Protein AF-A0A1E4TKB8-F1 (afdb_monomer_lite)

Organism: NCBI:txid767744

Radius of gyration: 16.71 Å; chains: 1; bounding box: 32×31×46 Å

Structure (mmCIF, N/CA/C/O backbone):
data_AF-A0A1E4TKB8-F1
#
_entry.id   AF-A0A1E4TKB8-F1
#
loop_
_atom_site.group_PDB
_atom_site.id
_atom_site.type_symbol
_atom_site.label_atom_id
_atom_site.label_alt_id
_atom_site.label_comp_id
_atom_site.label_asym_id
_atom_site.label_entity_id
_atom_site.label_seq_id
_atom_site.pdbx_PDB_ins_code
_atom_site.Cartn_x
_atom_site.Cartn_y
_atom_site.Cartn_z
_atom_site.occupancy
_atom_site.B_iso_or_equiv
_atom_site.auth_seq_id
_atom_site.auth_comp_id
_atom_site.auth_asym_id
_atom_site.auth_atom_id
_atom_site.pdbx_PDB_model_num
ATOM 1 N N . MET A 1 1 ? 10.568 -6.940 17.634 1.00 54.66 1 MET A N 1
ATOM 2 C CA . MET A 1 1 ? 9.381 -6.962 16.760 1.00 54.66 1 MET A CA 1
ATOM 3 C C . MET A 1 1 ? 9.748 -7.834 15.580 1.00 54.66 1 MET A C 1
ATOM 5 O O . MET A 1 1 ? 10.690 -7.488 14.880 1.00 54.66 1 MET A O 1
ATOM 9 N N . ALA A 1 2 ? 9.143 -9.013 15.462 1.00 55.66 2 ALA A N 1
ATOM 10 C CA . ALA A 1 2 ? 9.504 -9.982 14.434 1.00 55.66 2 ALA A CA 1
ATOM 11 C C . ALA A 1 2 ? 8.247 -10.379 13.660 1.00 55.66 2 ALA A C 1
ATOM 13 O O . ALA A 1 2 ? 7.236 -10.750 14.254 1.00 55.66 2 ALA A O 1
ATOM 14 N N . PHE A 1 3 ? 8.309 -10.285 12.335 1.00 60.66 3 PHE A N 1
ATOM 15 C CA . PHE A 1 3 ? 7.292 -10.858 11.465 1.00 60.66 3 PHE A CA 1
ATOM 16 C C . PHE A 1 3 ? 7.659 -12.317 11.217 1.00 60.66 3 PHE A C 1
ATOM 18 O O . PHE A 1 3 ? 8.753 -12.620 10.742 1.00 60.66 3 PHE A O 1
ATOM 25 N N . LYS A 1 4 ? 6.754 -13.231 11.557 1.00 63.06 4 LYS A N 1
ATOM 26 C CA . LYS A 1 4 ? 6.903 -14.656 11.286 1.00 63.06 4 LYS A CA 1
ATOM 27 C C . LYS A 1 4 ? 5.982 -15.028 10.135 1.00 63.06 4 LYS A C 1
ATOM 29 O O . LYS A 1 4 ? 4.765 -14.887 10.234 1.00 63.06 4 LYS A O 1
ATOM 34 N N . MET A 1 5 ? 6.558 -15.517 9.043 1.00 66.56 5 MET A N 1
ATOM 35 C CA . MET A 1 5 ? 5.780 -16.111 7.960 1.00 66.56 5 MET A CA 1
ATOM 36 C C . MET A 1 5 ? 5.073 -17.364 8.499 1.00 66.56 5 MET A C 1
ATOM 38 O O . MET A 1 5 ? 5.732 -18.295 8.962 1.00 66.56 5 MET A O 1
ATOM 42 N N . GLN A 1 6 ? 3.739 -17.373 8.495 1.00 68.50 6 GLN A N 1
ATOM 43 C CA . GLN A 1 6 ? 2.944 -18.541 8.889 1.00 68.50 6 GLN A CA 1
ATOM 44 C C . GLN A 1 6 ? 2.645 -19.462 7.703 1.00 68.50 6 GLN A C 1
ATOM 46 O O . GLN A 1 6 ? 2.480 -20.662 7.896 1.00 68.50 6 GLN A O 1
ATOM 51 N N . ASN A 1 7 ? 2.597 -18.917 6.485 1.00 73.31 7 ASN A N 1
ATOM 52 C CA . ASN A 1 7 ? 2.472 -19.655 5.225 1.00 73.31 7 ASN A CA 1
ATOM 53 C C . ASN A 1 7 ? 2.900 -18.750 4.044 1.00 73.31 7 ASN A C 1
ATOM 55 O O . ASN A 1 7 ? 3.222 -17.582 4.255 1.00 73.31 7 ASN A O 1
ATOM 59 N N . ASN A 1 8 ? 2.831 -19.250 2.802 1.00 66.38 8 ASN A N 1
ATOM 60 C CA . ASN A 1 8 ? 3.200 -18.511 1.577 1.00 66.38 8 ASN A CA 1
ATOM 61 C C . ASN A 1 8 ? 2.400 -17.217 1.299 1.00 66.38 8 ASN A C 1
ATOM 63 O O . ASN A 1 8 ? 2.646 -16.564 0.288 1.00 66.38 8 ASN A O 1
ATOM 67 N N . ARG A 1 9 ? 1.410 -16.864 2.124 1.00 60.47 9 ARG A N 1
ATOM 68 C CA . ARG A 1 9 ? 0.527 -15.699 1.946 1.00 60.47 9 ARG A CA 1
ATOM 69 C C . ARG A 1 9 ? 0.291 -14.896 3.226 1.00 60.47 9 ARG A C 1
ATOM 71 O O . ARG A 1 9 ? -0.376 -13.870 3.174 1.00 60.47 9 ARG A O 1
ATOM 78 N N . THR A 1 10 ? 0.783 -15.349 4.376 1.00 63.56 10 THR A N 1
ATOM 79 C CA . THR A 1 10 ? 0.440 -14.762 5.674 1.00 63.56 10 THR A CA 1
ATOM 80 C C . THR A 1 10 ? 1.698 -14.519 6.489 1.00 63.56 10 THR A C 1
ATOM 82 O O . THR A 1 10 ? 2.380 -15.458 6.907 1.00 63.56 10 THR A O 1
ATOM 85 N N . PHE A 1 11 ? 1.963 -13.246 6.765 1.00 64.38 11 PHE A N 1
ATOM 86 C CA . PHE A 1 11 ? 2.925 -12.815 7.769 1.00 64.38 11 PHE A CA 1
ATOM 87 C C . PHE A 1 11 ? 2.163 -12.487 9.047 1.00 64.38 11 PHE A C 1
ATOM 89 O O . PHE A 1 11 ? 1.210 -11.712 9.022 1.00 64.38 11 PHE A O 1
ATOM 96 N N . VAL A 1 12 ? 2.568 -13.085 10.162 1.00 64.62 12 VAL A N 1
ATOM 97 C CA . VAL A 1 12 ? 2.036 -12.742 11.479 1.00 64.62 12 VAL A CA 1
ATOM 98 C C . VAL A 1 12 ? 3.068 -11.928 12.219 1.00 64.62 12 VAL A C 1
ATOM 100 O O . VAL A 1 12 ? 4.229 -12.316 12.347 1.00 64.62 12 VAL A O 1
ATOM 103 N N . LEU A 1 13 ? 2.625 -10.781 12.705 1.00 65.19 13 LEU A N 1
ATOM 104 C CA . LEU A 1 13 ? 3.412 -9.954 13.585 1.00 65.19 13 LEU A CA 1
ATOM 105 C C . LEU A 1 13 ? 3.389 -10.565 14.991 1.00 65.19 13 LEU A C 1
ATOM 107 O O . LEU A 1 13 ? 2.353 -10.559 15.654 1.00 65.19 13 LEU A O 1
ATOM 111 N N . ASP A 1 14 ? 4.531 -11.079 15.445 1.00 61.22 14 ASP A N 1
ATOM 112 C CA . ASP A 1 14 ? 4.710 -11.494 16.833 1.00 61.22 14 ASP A CA 1
ATOM 113 C C . ASP A 1 14 ? 5.100 -10.261 17.656 1.00 61.22 14 ASP A C 1
ATOM 115 O O . ASP A 1 14 ? 6.253 -9.803 17.674 1.00 61.22 14 ASP A O 1
ATOM 119 N N . VAL A 1 15 ? 4.087 -9.650 18.264 1.00 59.81 15 VAL A N 1
ATOM 120 C CA . VAL A 1 15 ? 4.241 -8.515 19.166 1.00 59.81 15 VAL A CA 1
ATOM 121 C C . VAL A 1 15 ? 3.771 -8.913 20.552 1.00 59.81 15 VAL A C 1
ATOM 123 O O . VAL A 1 15 ? 2.583 -9.080 20.812 1.00 59.81 15 VAL A O 1
ATOM 126 N N . THR A 1 16 ? 4.717 -8.969 21.487 1.00 59.75 16 THR A N 1
ATOM 127 C CA . THR A 1 16 ? 4.444 -8.852 22.922 1.00 59.75 16 THR A CA 1
ATOM 128 C C . THR A 1 16 ? 3.995 -7.409 23.200 1.00 59.75 16 THR A C 1
ATOM 130 O O . THR A 1 16 ? 4.768 -6.584 23.686 1.00 59.75 16 THR A O 1
ATOM 133 N N . THR A 1 17 ? 2.782 -7.039 22.778 1.00 54.44 17 THR A N 1
ATOM 134 C CA . THR A 1 17 ? 2.302 -5.653 22.857 1.00 54.44 17 THR A CA 1
ATOM 135 C C . THR A 1 17 ? 2.116 -5.234 24.310 1.00 54.44 17 THR A C 1
ATOM 137 O O . THR A 1 17 ? 1.296 -5.800 25.034 1.00 54.44 17 THR A O 1
ATOM 140 N N . ARG A 1 18 ? 2.840 -4.191 24.727 1.00 60.94 18 ARG A N 1
ATOM 141 C CA . ARG A 1 18 ? 2.433 -3.357 25.867 1.00 60.94 18 ARG A CA 1
ATOM 142 C C . ARG A 1 18 ? 1.121 -2.639 25.505 1.00 60.94 18 ARG A C 1
ATOM 144 O O . ARG A 1 18 ? 0.820 -2.498 24.322 1.00 60.94 18 ARG A O 1
ATOM 151 N N . LEU A 1 19 ? 0.336 -2.229 26.508 1.00 64.19 19 LEU A N 1
ATOM 152 C CA . LEU A 1 19 ? -0.950 -1.530 26.333 1.00 64.19 19 LEU A CA 1
ATOM 153 C C . LEU A 1 19 ? -0.860 -0.452 25.234 1.00 64.19 19 LEU A C 1
ATOM 155 O O . LEU A 1 19 ? -0.164 0.539 25.416 1.00 64.19 19 LEU A O 1
ATOM 159 N N . VAL A 1 20 ? -1.578 -0.687 24.129 1.00 69.25 20 VAL A N 1
ATOM 160 C CA . VAL A 1 20 ? -1.770 0.191 22.957 1.00 69.25 20 VAL A CA 1
ATOM 161 C C . VAL A 1 20 ? -0.485 0.656 22.258 1.00 69.25 20 VAL A C 1
ATOM 163 O O . VAL A 1 20 ? 0.190 1.586 22.683 1.00 69.25 20 VAL A O 1
ATOM 166 N N . GLN A 1 21 ? -0.205 0.051 21.100 1.00 86.50 21 GLN A N 1
ATOM 167 C CA . GLN A 1 21 ? 0.879 0.436 20.196 1.00 86.50 21 GLN A CA 1
ATOM 168 C C . GLN A 1 21 ? 0.326 0.723 18.795 1.00 86.50 21 GLN A C 1
ATOM 170 O O . GLN A 1 21 ? -0.550 -0.004 18.320 1.00 86.50 21 GLN A O 1
ATOM 175 N N . VAL A 1 22 ? 0.866 1.755 18.143 1.00 90.31 22 VAL A N 1
ATOM 176 C CA . VAL A 1 22 ? 0.620 2.081 16.732 1.00 90.31 22 VAL A CA 1
ATOM 177 C C . VAL A 1 22 ? 1.896 1.809 15.940 1.00 90.31 22 VAL A C 1
ATOM 179 O O . VAL A 1 22 ? 2.985 2.165 16.390 1.00 90.31 22 VAL A O 1
ATOM 182 N N . ILE A 1 23 ? 1.760 1.140 14.798 1.00 89.19 23 ILE A N 1
ATOM 183 C CA . ILE A 1 23 ? 2.855 0.757 13.897 1.00 89.19 23 ILE A CA 1
ATOM 184 C C . ILE A 1 23 ? 2.459 1.012 12.443 1.00 89.19 23 ILE A C 1
ATOM 186 O O . ILE A 1 23 ? 1.268 1.072 12.141 1.00 89.19 23 ILE A O 1
ATOM 190 N N . THR A 1 24 ? 3.439 1.089 11.548 1.00 93.00 24 THR A N 1
ATOM 191 C CA . THR A 1 24 ? 3.216 1.059 10.099 1.00 93.00 24 THR A CA 1
ATOM 192 C C . THR A 1 24 ? 3.208 -0.381 9.585 1.00 93.00 24 THR A C 1
ATOM 194 O O . THR A 1 24 ? 3.895 -1.261 10.114 1.00 93.00 24 THR A O 1
ATOM 197 N N . ILE A 1 25 ? 2.411 -0.630 8.549 1.00 92.62 25 ILE A N 1
ATOM 198 C CA . ILE A 1 25 ? 2.470 -1.825 7.706 1.00 92.62 25 ILE A CA 1
ATOM 199 C C . ILE A 1 25 ? 2.719 -1.333 6.282 1.00 92.62 25 ILE A C 1
ATOM 201 O O . ILE A 1 25 ? 1.833 -0.719 5.699 1.00 92.62 25 ILE A O 1
ATOM 205 N N . GLU A 1 26 ? 3.924 -1.565 5.756 1.00 95.44 26 GLU A N 1
ATOM 206 C CA . GLU A 1 26 ? 4.441 -0.849 4.575 1.00 95.44 26 GLU A CA 1
ATOM 207 C C . GLU A 1 26 ? 5.167 -1.736 3.536 1.00 95.44 26 GLU A C 1
ATOM 209 O O . GLU A 1 26 ? 6.325 -1.485 3.188 1.00 95.44 26 GLU A O 1
ATOM 214 N N . PRO A 1 27 ? 4.547 -2.815 3.024 1.00 94.62 27 PRO A N 1
ATOM 215 C CA . PRO A 1 27 ? 5.173 -3.627 1.985 1.00 94.62 27 PRO A CA 1
ATOM 216 C C . PRO A 1 27 ? 5.453 -2.808 0.715 1.00 94.62 27 PRO A C 1
ATOM 218 O O . PRO A 1 27 ? 4.626 -2.011 0.266 1.00 94.62 27 PRO A O 1
ATOM 221 N N . GLY A 1 28 ? 6.609 -3.057 0.095 1.00 95.75 28 GLY A N 1
ATOM 222 C CA . GLY A 1 28 ? 6.971 -2.453 -1.182 1.00 95.75 28 GLY A CA 1
ATOM 223 C C . GLY A 1 28 ? 7.835 -3.357 -2.055 1.00 95.75 28 GLY A C 1
ATOM 224 O O . GLY A 1 28 ? 8.557 -4.220 -1.555 1.00 95.75 28 GLY A O 1
ATOM 225 N N . ILE A 1 29 ? 7.738 -3.145 -3.365 1.00 96.19 29 ILE A N 1
ATOM 226 C CA . ILE A 1 29 ? 8.519 -3.806 -4.413 1.00 96.19 29 ILE A CA 1
ATOM 227 C C . ILE A 1 29 ? 9.167 -2.706 -5.251 1.00 96.19 29 ILE A C 1
ATOM 229 O O . ILE A 1 29 ? 8.495 -1.762 -5.663 1.00 96.19 29 ILE A O 1
ATOM 233 N N . TYR A 1 30 ? 10.466 -2.837 -5.503 1.00 96.75 30 TYR A N 1
ATOM 234 C CA . TYR A 1 30 ? 11.249 -1.875 -6.272 1.00 96.75 30 TYR A CA 1
ATOM 235 C C . TYR A 1 30 ? 12.078 -2.633 -7.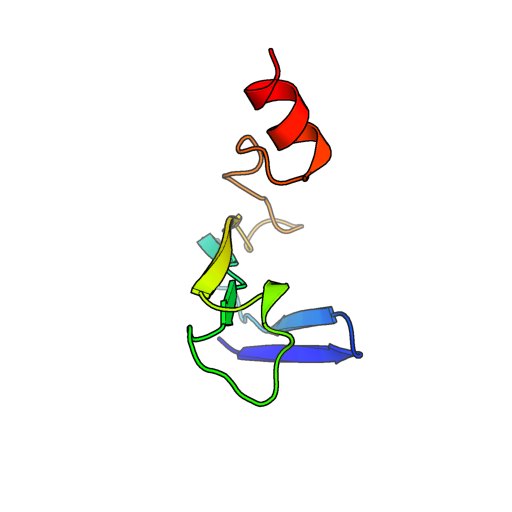300 1.00 96.75 30 TYR A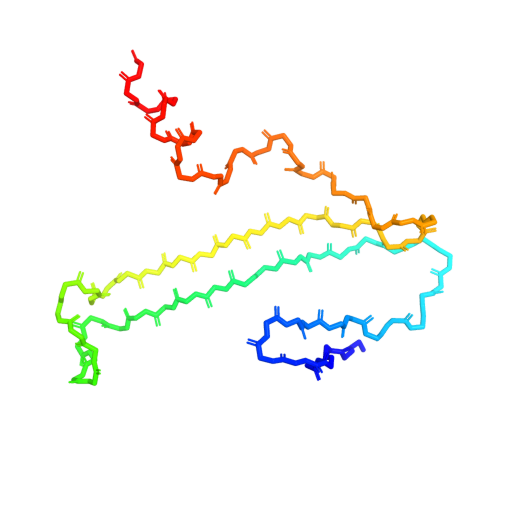 C 1
ATOM 237 O O . TYR A 1 30 ? 12.852 -3.513 -6.924 1.00 96.75 30 TYR A O 1
ATOM 245 N N . ILE A 1 31 ? 11.904 -2.300 -8.576 1.00 97.62 31 ILE A N 1
ATOM 246 C CA . ILE A 1 31 ? 12.571 -2.963 -9.695 1.00 97.62 31 ILE A CA 1
ATOM 247 C C . ILE A 1 31 ? 13.548 -1.963 -10.325 1.00 97.62 31 ILE A C 1
ATOM 249 O O . ILE A 1 31 ? 13.116 -0.918 -10.820 1.00 97.62 31 ILE A O 1
ATOM 253 N N . PRO A 1 32 ? 14.864 -2.239 -10.303 1.00 97.31 32 PRO A N 1
ATOM 254 C CA . PRO A 1 32 ? 15.855 -1.387 -10.953 1.00 97.31 32 PRO A CA 1
ATOM 255 C C . PRO A 1 32 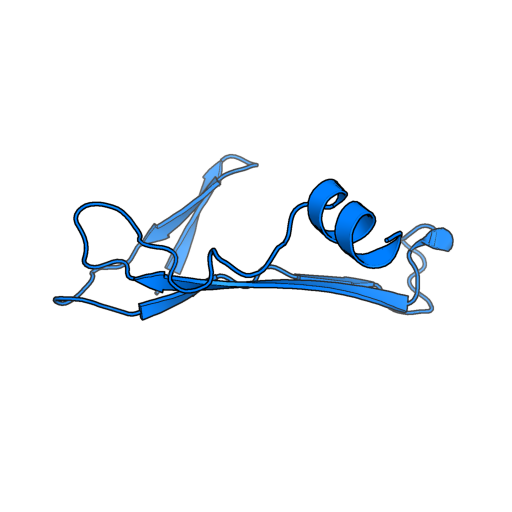? 15.613 -1.238 -12.462 1.00 97.31 32 PRO A C 1
ATOM 257 O O . PRO A 1 32 ? 15.086 -2.136 -13.112 1.00 97.31 32 PRO A O 1
ATOM 260 N N . GLU A 1 33 ? 16.068 -0.122 -13.037 1.00 95.88 33 GLU A N 1
ATOM 261 C CA . GLU A 1 33 ? 15.913 0.199 -14.470 1.00 95.88 33 GLU A CA 1
ATOM 262 C C . GLU A 1 33 ? 16.560 -0.830 -15.417 1.00 95.88 33 GLU A C 1
ATOM 264 O O . GLU A 1 33 ? 16.180 -0.934 -16.572 1.00 95.88 33 GLU A O 1
ATOM 269 N N . ASN A 1 34 ? 17.562 -1.578 -14.949 1.00 94.06 34 ASN A N 1
ATOM 270 C CA . ASN A 1 34 ? 18.351 -2.494 -15.777 1.00 94.06 34 ASN A CA 1
ATOM 271 C C . ASN A 1 34 ? 18.463 -3.886 -15.139 1.00 94.06 34 ASN A C 1
ATOM 273 O O . ASN A 1 34 ? 19.540 -4.482 -15.153 1.00 94.06 34 ASN A O 1
ATOM 277 N N . ASP A 1 35 ? 17.388 -4.379 -14.519 1.00 95.88 35 ASP A N 1
ATOM 278 C CA . ASP A 1 35 ? 17.379 -5.713 -13.912 1.00 95.88 35 ASP A CA 1
ATOM 279 C C . ASP A 1 35 ? 17.215 -6.806 -14.993 1.00 95.88 35 ASP A C 1
ATOM 281 O O . ASP A 1 35 ? 16.141 -6.915 -15.592 1.00 95.88 35 ASP A O 1
ATOM 285 N N . PRO A 1 36 ? 18.250 -7.617 -15.285 1.00 95.19 36 PRO A N 1
ATOM 286 C CA . PRO A 1 36 ? 18.188 -8.608 -16.357 1.00 95.19 36 PRO A CA 1
ATOM 287 C C . PRO A 1 36 ? 17.246 -9.782 -16.048 1.00 95.19 36 PRO A C 1
ATOM 289 O O . PRO A 1 36 ? 16.849 -10.488 -16.976 1.00 95.19 36 PRO A O 1
ATOM 292 N N . ASP A 1 37 ? 16.883 -9.990 -14.778 1.00 97.00 37 ASP A N 1
ATOM 293 C CA . ASP A 1 37 ? 16.063 -11.120 -14.335 1.00 97.00 37 ASP A CA 1
ATOM 294 C C . ASP A 1 37 ? 14.556 -10.799 -14.354 1.00 97.00 37 ASP A C 1
ATOM 296 O O . ASP A 1 37 ? 13.716 -11.675 -14.128 1.00 97.00 37 ASP A O 1
ATOM 300 N N . VAL A 1 38 ? 14.192 -9.548 -14.656 1.00 96.44 38 VAL A N 1
ATOM 301 C CA . VAL A 1 38 ? 12.810 -9.056 -14.667 1.00 96.44 38 VAL A CA 1
ATOM 302 C C . VAL A 1 38 ? 12.426 -8.593 -16.080 1.00 96.44 38 VAL A C 1
ATOM 304 O O . VAL A 1 38 ? 13.224 -7.932 -16.742 1.00 96.44 38 VAL A O 1
ATOM 307 N N . PRO A 1 39 ? 11.206 -8.890 -16.578 1.00 97.62 39 PRO A N 1
ATOM 308 C CA . PRO A 1 39 ? 10.741 -8.360 -17.858 1.00 97.62 39 PRO A CA 1
ATOM 309 C C . PRO A 1 39 ? 10.809 -6.828 -17.917 1.00 97.62 39 PRO A C 1
ATOM 311 O O . PRO A 1 39 ? 10.372 -6.149 -16.988 1.00 97.62 39 PRO A O 1
ATOM 314 N N . SER A 1 40 ? 11.265 -6.284 -19.049 1.00 96.62 40 SER A N 1
ATOM 315 C CA . SER A 1 40 ? 11.517 -4.843 -19.217 1.00 96.62 40 SER A CA 1
ATOM 316 C C . SER A 1 40 ? 10.295 -3.949 -19.008 1.00 96.62 40 SER A C 1
ATOM 318 O O . SER A 1 40 ? 10.436 -2.771 -18.707 1.00 96.62 40 SER A O 1
ATOM 320 N N . ALA A 1 41 ? 9.085 -4.500 -19.133 1.00 97.00 41 ALA A N 1
ATOM 321 C CA . ALA A 1 41 ? 7.841 -3.784 -18.857 1.00 97.00 41 ALA A CA 1
ATOM 322 C C . ALA A 1 41 ? 7.705 -3.331 -17.390 1.00 97.00 41 ALA A C 1
ATOM 324 O O . ALA A 1 41 ? 6.872 -2.476 -17.102 1.00 97.00 41 ALA A O 1
ATOM 325 N N . TYR A 1 42 ? 8.489 -3.908 -16.473 1.00 97.25 42 TYR A N 1
ATOM 326 C CA . TYR A 1 42 ? 8.454 -3.582 -15.047 1.00 97.25 42 TYR A CA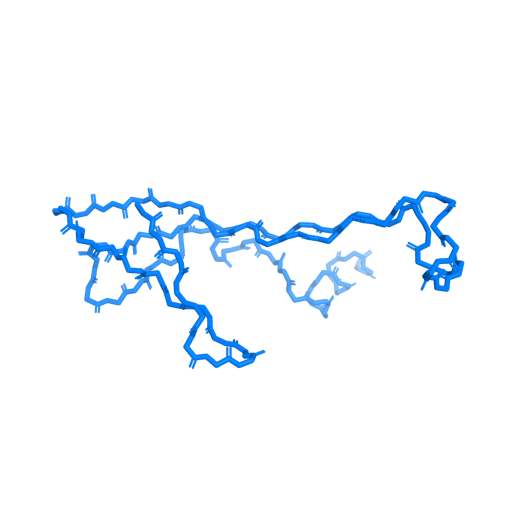 1
ATOM 327 C C . TYR A 1 42 ? 9.684 -2.806 -14.559 1.00 97.25 42 TYR A C 1
ATOM 329 O O . TYR A 1 42 ? 9.763 -2.477 -13.376 1.00 97.25 42 TYR A O 1
ATOM 337 N N . HIS A 1 43 ? 10.652 -2.534 -15.436 1.00 97.50 43 HIS A N 1
ATOM 338 C CA . HIS A 1 43 ? 11.863 -1.793 -15.083 1.00 97.50 43 HIS A CA 1
ATOM 339 C C . HIS A 1 43 ? 11.527 -0.372 -14.628 1.00 97.50 43 HIS A C 1
ATOM 341 O O . HIS A 1 43 ? 10.596 0.252 -15.135 1.00 97.50 43 HIS A O 1
ATOM 347 N N . GLY A 1 44 ? 12.251 0.108 -13.616 1.00 97.00 44 GLY A N 1
ATOM 348 C CA . GLY A 1 44 ? 12.058 1.449 -13.060 1.00 97.00 44 GLY A CA 1
ATOM 349 C C . GLY A 1 44 ? 10.802 1.613 -12.196 1.00 97.00 44 GLY A C 1
ATOM 350 O O . GLY A 1 44 ? 10.576 2.692 -11.645 1.00 97.00 44 GLY A O 1
ATOM 351 N N . ILE A 1 45 ? 9.985 0.565 -12.031 1.00 97.75 45 ILE A N 1
ATOM 352 C CA . ILE A 1 45 ? 8.765 0.622 -11.222 1.00 97.75 45 ILE A CA 1
ATOM 353 C C . ILE A 1 45 ? 9.091 0.384 -9.744 1.00 97.75 45 ILE A C 1
ATOM 355 O O . ILE A 1 45 ? 9.686 -0.624 -9.358 1.00 97.75 45 ILE A O 1
ATOM 359 N N . GLY A 1 46 ? 8.632 1.303 -8.893 1.00 97.38 46 GLY A N 1
ATOM 360 C CA . GLY A 1 46 ? 8.633 1.163 -7.440 1.00 97.38 46 GLY A CA 1
ATOM 361 C C . GLY A 1 46 ? 7.243 1.412 -6.869 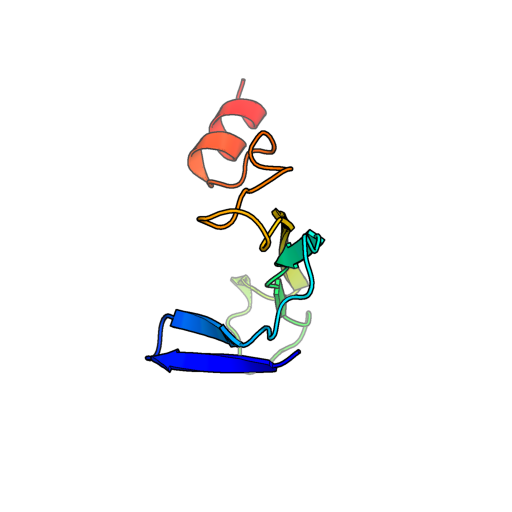1.00 97.38 46 GLY A C 1
ATOM 362 O O . GLY A 1 46 ? 6.660 2.466 -7.110 1.00 97.38 46 GLY A O 1
ATOM 363 N N . ILE A 1 47 ? 6.715 0.457 -6.104 1.00 97.56 47 ILE A N 1
ATOM 364 C CA . ILE A 1 47 ? 5.391 0.537 -5.474 1.00 97.56 47 ILE A CA 1
ATOM 365 C C . ILE A 1 47 ? 5.539 0.218 -3.987 1.00 97.56 47 ILE A C 1
ATOM 367 O O . ILE A 1 47 ? 6.150 -0.785 -3.625 1.00 97.56 47 ILE A O 1
ATOM 371 N N . ARG A 1 48 ? 4.950 1.050 -3.123 1.00 97.75 48 ARG A N 1
ATOM 372 C CA . ARG A 1 48 ? 4.807 0.808 -1.681 1.00 97.75 48 ARG A CA 1
ATOM 373 C C . ARG A 1 48 ? 3.405 1.220 -1.252 1.00 97.75 48 ARG A C 1
ATOM 375 O O . ARG A 1 48 ? 2.962 2.307 -1.610 1.00 97.75 48 ARG A O 1
ATOM 382 N N . ILE A 1 49 ? 2.733 0.365 -0.489 1.00 97.19 49 ILE A N 1
ATOM 383 C CA . ILE A 1 49 ? 1.443 0.672 0.140 1.00 97.19 49 ILE A CA 1
ATOM 384 C C . ILE A 1 49 ? 1.676 0.673 1.641 1.00 97.19 49 ILE A C 1
ATOM 386 O O . ILE A 1 49 ? 2.259 -0.272 2.162 1.00 97.19 49 ILE A O 1
ATOM 390 N N . GLU A 1 50 ? 1.240 1.727 2.323 1.00 97.25 50 GLU A N 1
ATOM 391 C CA . GLU A 1 50 ? 1.508 1.941 3.742 1.00 97.25 50 GLU A CA 1
ATOM 392 C C . GLU A 1 50 ? 0.231 2.300 4.504 1.00 97.25 50 GLU A C 1
ATOM 394 O O . GLU A 1 50 ? -0.542 3.157 4.075 1.00 97.25 50 GLU A O 1
ATOM 399 N N . ASP A 1 51 ? 0.033 1.659 5.657 1.00 96.69 51 ASP A N 1
ATOM 400 C CA . ASP A 1 51 ? -1.037 1.970 6.602 1.00 96.69 51 ASP A CA 1
ATOM 401 C C . ASP A 1 51 ? -0.527 2.066 8.041 1.00 96.69 51 ASP A C 1
ATOM 403 O O . ASP A 1 51 ? 0.326 1.290 8.473 1.00 96.69 51 ASP A O 1
ATOM 407 N N . ASN A 1 52 ? -1.145 2.951 8.824 1.00 94.50 52 ASN A N 1
ATOM 408 C CA . ASN A 1 52 ? -0.970 3.018 10.271 1.00 94.50 52 ASN A CA 1
ATOM 409 C C . ASN A 1 52 ? -1.982 2.107 10.974 1.00 94.50 52 ASN A C 1
ATOM 411 O O . ASN A 1 52 ? -3.196 2.255 10.808 1.00 94.50 52 ASN A O 1
ATOM 415 N N . VAL A 1 53 ? -1.492 1.195 11.813 1.00 91.75 53 VAL A N 1
ATOM 416 C CA . VAL A 1 53 ? -2.292 0.169 12.488 1.00 91.75 53 VAL A CA 1
ATOM 417 C C . VAL A 1 53 ? -2.096 0.229 14.000 1.00 91.75 53 VAL A C 1
ATOM 419 O O . VAL A 1 53 ? -0.978 0.143 14.506 1.00 91.75 53 VAL A O 1
ATOM 422 N N . CYS A 1 54 ? -3.200 0.329 14.739 1.00 90.06 54 CYS A N 1
ATOM 423 C CA . CYS A 1 54 ? -3.232 0.189 16.193 1.00 90.06 54 CYS A CA 1
ATOM 424 C C . CYS A 1 54 ? -3.451 -1.284 16.575 1.00 90.06 54 CYS A C 1
ATOM 426 O O . CYS A 1 54 ? -4.473 -1.867 16.219 1.00 90.06 54 CYS A O 1
ATOM 428 N N . VAL A 1 55 ? -2.502 -1.890 17.296 1.00 83.88 55 VAL A N 1
ATOM 429 C CA . VAL A 1 55 ? -2.507 -3.335 17.618 1.00 83.88 55 VAL A CA 1
ATOM 430 C C . VAL A 1 55 ? -3.069 -3.633 19.015 1.00 83.88 55 VAL A C 1
ATOM 432 O O . VAL A 1 55 ? -3.454 -4.758 19.304 1.00 83.88 55 VAL A O 1
ATOM 435 N N . GLY A 1 56 ? -3.163 -2.633 19.899 1.00 72.00 56 GLY A N 1
ATOM 436 C CA . GLY A 1 56 ? -3.612 -2.840 21.287 1.00 72.00 56 GLY A CA 1
ATOM 437 C C . GLY A 1 56 ? -5.126 -2.924 21.501 1.00 72.00 56 GLY A C 1
ATOM 438 O O . GLY A 1 56 ? -5.576 -2.941 22.645 1.00 72.00 56 GLY A O 1
ATOM 439 N N . THR A 1 57 ? -5.917 -2.939 20.434 1.00 65.94 57 THR A N 1
ATOM 440 C CA . THR A 1 57 ? -7.361 -3.201 20.452 1.00 65.94 57 THR A CA 1
ATOM 441 C C . THR A 1 57 ? -7.630 -4.709 20.331 1.00 65.94 57 THR A C 1
ATOM 443 O O . THR A 1 57 ? -6.754 -5.469 19.937 1.00 65.94 57 THR A O 1
ATOM 446 N N . LYS A 1 58 ? -8.848 -5.187 20.654 1.00 72.31 58 LYS A N 1
ATOM 447 C CA . LYS A 1 58 ? -9.212 -6.623 20.512 1.00 72.31 58 LYS A CA 1
ATOM 448 C C . LYS A 1 58 ? -8.926 -7.190 19.107 1.00 72.31 58 LYS A C 1
ATOM 450 O O . LYS A 1 58 ? -8.775 -8.397 18.961 1.00 72.31 58 LYS A O 1
ATOM 455 N N . GLN A 1 59 ? -8.899 -6.322 18.098 1.00 79.75 59 GLN A N 1
ATOM 456 C CA . GLN A 1 59 ? -8.486 -6.589 16.722 1.00 79.75 59 GLN A CA 1
ATOM 457 C C . GLN A 1 59 ? -7.675 -5.392 16.210 1.00 79.75 59 GLN A C 1
ATOM 459 O O . GLN A 1 59 ? -7.926 -4.286 16.695 1.00 79.75 59 GLN A O 1
ATOM 464 N N . PRO A 1 60 ? -6.755 -5.560 15.245 1.00 85.38 60 PRO A N 1
ATOM 465 C CA . PRO A 1 60 ? -6.018 -4.443 14.661 1.00 85.38 60 PRO A CA 1
ATOM 466 C C . PRO A 1 60 ? -6.962 -3.393 14.067 1.00 85.38 60 PRO A C 1
ATOM 468 O O . PRO A 1 60 ? -7.917 -3.739 13.374 1.00 85.38 60 PRO A O 1
ATOM 471 N N . PHE A 1 61 ? -6.695 -2.116 14.327 1.00 91.06 61 PHE A N 1
ATOM 472 C CA . PHE A 1 61 ? -7.485 -1.008 13.792 1.00 91.06 61 PHE A CA 1
ATOM 473 C C . PHE A 1 61 ? -6.652 -0.165 12.826 1.00 91.06 61 PHE A C 1
ATOM 475 O O . PHE A 1 61 ? -5.611 0.367 13.214 1.00 91.06 61 PHE A O 1
ATOM 482 N N . VAL A 1 62 ? -7.108 -0.046 11.576 1.00 93.81 62 VAL A N 1
ATOM 483 C CA . VAL A 1 62 ? -6.416 0.699 10.511 1.00 93.81 62 VAL A CA 1
ATOM 484 C C . VAL A 1 62 ? -6.826 2.172 10.558 1.00 93.81 62 VAL A C 1
ATOM 486 O O . VAL A 1 62 ? -7.939 2.537 10.172 1.00 93.81 62 VAL A O 1
ATOM 489 N N . LEU A 1 63 ? -5.910 3.021 11.023 1.00 95.44 63 LEU A N 1
ATOM 490 C CA . LEU A 1 63 ? -6.121 4.457 11.232 1.00 95.44 63 LEU A CA 1
ATOM 491 C C . LEU A 1 63 ? -6.198 5.242 9.913 1.00 95.44 63 LEU A C 1
ATOM 493 O O . LEU A 1 63 ? -6.831 6.290 9.855 1.00 95.44 63 LEU A O 1
ATOM 497 N N . THR A 1 64 ? -5.567 4.729 8.859 1.00 96.44 64 THR A N 1
ATOM 498 C CA . THR A 1 64 ? -5.448 5.354 7.528 1.00 96.44 64 THR A CA 1
ATOM 499 C C . THR A 1 64 ? -6.332 4.685 6.474 1.00 96.44 64 THR A C 1
ATOM 501 O O . THR A 1 64 ? -6.112 4.823 5.275 1.00 96.44 64 THR A O 1
ATOM 504 N N . SER A 1 65 ? -7.383 3.986 6.908 1.00 95.81 65 SER A N 1
ATOM 505 C CA . SER A 1 65 ? -8.301 3.252 6.025 1.00 95.81 65 SER A CA 1
ATOM 506 C C . SER A 1 65 ? -9.044 4.128 5.009 1.00 95.81 65 SER A C 1
ATOM 508 O O . SER A 1 65 ? -9.482 3.609 3.991 1.00 95.81 65 SER A O 1
ATOM 510 N N . ALA A 1 66 ? -9.148 5.439 5.246 1.00 96.38 66 ALA A N 1
ATOM 511 C CA . ALA A 1 66 ? -9.779 6.381 4.320 1.00 96.38 66 ALA A CA 1
ATOM 512 C C . ALA A 1 66 ? -8.959 6.652 3.043 1.00 96.38 66 ALA A C 1
ATOM 514 O O . ALA A 1 66 ? -9.518 7.126 2.058 1.00 96.38 66 ALA A O 1
ATOM 515 N N . ALA A 1 67 ? -7.649 6.380 3.047 1.00 95.94 67 ALA A N 1
ATOM 516 C CA . ALA A 1 67 ? -6.835 6.478 1.842 1.00 95.94 67 ALA A CA 1
ATOM 517 C C . ALA A 1 67 ? -7.118 5.273 0.932 1.00 95.94 67 ALA A C 1
ATOM 519 O O . ALA A 1 67 ? -6.867 4.124 1.318 1.00 95.94 67 ALA A O 1
ATOM 520 N N . LEU A 1 68 ? -7.644 5.551 -0.265 1.00 96.25 68 LEU A N 1
ATOM 521 C CA . LEU A 1 68 ? -7.931 4.542 -1.282 1.00 96.25 68 LEU A CA 1
ATOM 522 C C . LEU A 1 68 ? -6.637 3.845 -1.705 1.00 96.25 68 LEU A C 1
ATOM 524 O O . LEU A 1 68 ? -5.606 4.489 -1.905 1.00 96.25 68 LEU A O 1
ATOM 528 N N . LYS A 1 69 ? -6.699 2.521 -1.817 1.00 95.81 69 LYS A N 1
ATOM 529 C CA . LYS A 1 69 ? -5.540 1.677 -2.142 1.00 95.81 69 LYS A CA 1
ATOM 530 C C . LYS A 1 69 ? -5.867 0.489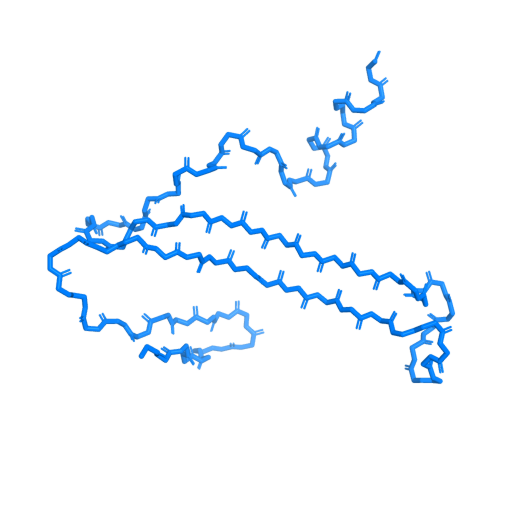 -3.042 1.00 95.81 69 LYS A C 1
ATOM 532 O O . LYS A 1 69 ? -4.950 -0.168 -3.522 1.00 95.81 69 LYS A O 1
ATOM 537 N N . GLU A 1 70 ? -7.151 0.231 -3.286 1.00 96.69 70 GLU A N 1
ATOM 538 C CA . GLU A 1 70 ? -7.576 -0.724 -4.303 1.00 96.69 70 GLU A CA 1
ATOM 539 C C . GLU A 1 70 ? -7.441 -0.088 -5.687 1.00 96.69 70 GLU A C 1
ATOM 541 O O . GLU A 1 70 ? -7.739 1.094 -5.871 1.00 96.69 70 GLU A O 1
ATOM 546 N N . VAL A 1 71 ? -7.008 -0.885 -6.667 1.00 96.12 71 VAL A N 1
ATOM 547 C CA . VAL A 1 71 ? -6.754 -0.412 -8.038 1.00 96.12 71 VAL A CA 1
ATOM 548 C C . VAL A 1 71 ? -7.993 0.267 -8.620 1.00 96.12 71 VAL A C 1
ATOM 550 O O . VAL A 1 71 ? -7.900 1.391 -9.104 1.00 96.12 71 VAL A O 1
ATOM 553 N N . SER A 1 72 ? -9.161 -0.369 -8.486 1.00 97.00 72 SER A N 1
ATOM 554 C CA . SER A 1 72 ? -10.426 0.169 -8.993 1.00 97.00 72 SER A CA 1
ATOM 555 C C . SER A 1 72 ? -10.803 1.501 -8.352 1.00 97.00 72 SER A C 1
ATOM 557 O O . SER A 1 72 ? -11.305 2.384 -9.034 1.00 97.00 72 SER A O 1
ATOM 559 N N . ASP A 1 73 ? -10.560 1.665 -7.051 1.00 96.50 73 ASP A N 1
ATOM 560 C CA . ASP A 1 73 ? -10.924 2.891 -6.337 1.00 96.50 73 ASP A CA 1
ATOM 561 C C . ASP A 1 73 ? -10.053 4.067 -6.792 1.00 96.50 73 ASP A C 1
ATOM 563 O O . ASP A 1 73 ? -10.553 5.172 -6.999 1.00 96.50 73 ASP A O 1
ATOM 567 N N . ILE A 1 74 ? -8.754 3.816 -6.992 1.00 95.88 74 ILE A N 1
ATOM 568 C CA . ILE A 1 74 ? -7.808 4.812 -7.506 1.00 95.88 74 ILE A CA 1
ATOM 569 C C . ILE A 1 74 ? -8.156 5.186 -8.951 1.00 95.88 74 ILE A C 1
ATOM 571 O O . ILE A 1 74 ? -8.220 6.370 -9.278 1.00 95.88 74 ILE A O 1
ATOM 575 N N . GLU A 1 75 ? -8.394 4.194 -9.813 1.00 96.88 75 GLU A N 1
ATOM 576 C CA . GLU A 1 75 ? -8.755 4.421 -11.216 1.00 96.88 75 GLU A CA 1
ATOM 577 C C . GLU A 1 75 ? -10.068 5.193 -11.353 1.00 96.88 75 GLU A C 1
ATOM 579 O O . GLU A 1 75 ? -10.167 6.065 -12.214 1.00 96.88 75 GLU A O 1
ATOM 584 N N . ASN A 1 76 ? -11.058 4.921 -10.502 1.00 96.50 76 ASN A N 1
ATOM 585 C CA . ASN A 1 76 ? -12.325 5.647 -10.519 1.00 96.50 76 ASN A CA 1
ATOM 586 C C . ASN A 1 76 ? -12.121 7.135 -10.205 1.00 96.50 76 ASN A C 1
ATOM 588 O O . ASN A 1 76 ? -12.578 7.975 -10.967 1.00 96.50 76 ASN A O 1
ATOM 592 N N . VAL A 1 77 ? -11.378 7.471 -9.145 1.00 95.62 77 VAL A N 1
ATOM 593 C CA . VAL A 1 77 ? -11.163 8.875 -8.742 1.00 95.62 77 VAL A CA 1
ATOM 594 C C . VAL A 1 77 ? -10.313 9.662 -9.747 1.00 95.62 77 VAL A C 1
ATOM 596 O O . VAL A 1 77 ? -10.474 10.872 -9.863 1.00 95.62 77 VAL A O 1
ATOM 599 N N . LEU A 1 78 ? -9.392 9.012 -10.465 1.00 93.12 78 LEU A N 1
ATOM 600 C CA . LEU A 1 78 ? -8.523 9.690 -11.439 1.00 93.12 78 LEU A CA 1
ATOM 601 C C . LEU A 1 78 ? -9.165 9.892 -12.818 1.00 93.12 78 LEU A C 1
ATOM 603 O O . LEU A 1 78 ? -8.685 10.729 -13.581 1.00 93.12 78 LEU A O 1
ATOM 607 N N . ASN A 1 79 ? -10.191 9.108 -13.153 1.00 87.88 79 ASN A N 1
ATOM 608 C CA . ASN A 1 79 ? -10.881 9.173 -14.444 1.00 87.88 79 ASN A CA 1
ATOM 609 C C . ASN A 1 79 ? -12.201 9.971 -14.394 1.00 87.88 79 ASN A C 1
ATOM 611 O O . ASN A 1 79 ? -12.901 10.035 -15.408 1.00 87.88 79 ASN A O 1
ATOM 615 N N . GLU A 1 80 ? -12.539 10.551 -13.240 1.00 59.59 80 GLU A N 1
ATOM 616 C CA . GLU A 1 80 ? -13.604 11.554 -13.059 1.00 59.59 80 GLU A CA 1
ATOM 617 C C . GLU A 1 80 ? -13.136 12.966 -13.452 1.00 59.59 80 GLU A C 1
ATOM 619 O O . GLU A 1 80 ? -13.949 13.692 -14.073 1.00 59.59 80 GLU A O 1
#

pLDDT: mean 85.32, std 14.83, range [54.44, 97.75]

InterPro domains:
  IPR000994 Peptidase M24 [PF00557] (21-55)
  IPR036005 Creatinase/aminopeptidase-like [G3DSA:3.90.230.10] (6-80)
  IPR036005 Creatinase/aminopeptidase-like [SSF55920] (21-77)
  IPR052433 Xaa-Pro dipeptidase-like [PTHR43226] (21-79)

Secondary structure (DSSP, 8-state):
-EEEEEETTEEEEE----S--EEEE--EEE--TT-TTS-GGGTT-EEE--EEEE-SSSS-EETTTTS--SHHHHHHHH--

Foldseek 3Di:
DDFDDPDPPDTDDDDPDDQKDKDKDKDKDAADCDDPVDPNVCHRDIDIDMWIWIPNPPHIDTPPVVDDDDPVVVVVVVVD

Sequence (80 aa):
MAFKMQNNRTFVLDVTTRLVQVITIEPGIYIPENDPDVPSAYHGIGIRIEDNVCVGTKQPFVLTSAALKEVSDIENVLNE